Protein AF-A0A0R3WYU5-F1 (afdb_monomer)

Radius of gyration: 23.57 Å; Cα contacts (8 Å, |Δi|>4): 83; chains: 1; bounding box: 50×27×58 Å

Structure (mmCIF, N/CA/C/O backbone):
data_AF-A0A0R3WYU5-F1
#
_entry.id   AF-A0A0R3WYU5-F1
#
loop_
_atom_site.group_PDB
_atom_site.id
_atom_site.type_symbol
_atom_site.label_atom_id
_atom_site.label_alt_id
_atom_site.label_comp_id
_atom_site.label_asym_id
_atom_site.label_entity_id
_atom_site.label_seq_id
_atom_site.pdbx_PDB_ins_code
_atom_site.Cartn_x
_atom_site.Cartn_y
_atom_site.Cartn_z
_atom_site.occupancy
_atom_site.B_iso_or_equiv
_atom_site.auth_seq_id
_atom_site.auth_comp_id
_atom_site.auth_asym_id
_atom_site.auth_atom_id
_atom_site.pdbx_PDB_model_num
ATOM 1 N N . MET A 1 1 ? 11.705 -7.095 -1.842 1.00 72.31 1 MET A N 1
ATOM 2 C CA . MET A 1 1 ? 12.330 -8.289 -2.446 1.00 72.31 1 MET A CA 1
ATOM 3 C C . MET A 1 1 ? 13.499 -7.797 -3.272 1.00 72.31 1 MET A C 1
ATOM 5 O O . MET A 1 1 ? 13.320 -6.818 -3.985 1.00 72.31 1 MET A O 1
ATOM 9 N N . GLU A 1 2 ? 14.681 -8.388 -3.125 1.00 87.50 2 GLU A N 1
ATOM 10 C CA . GLU A 1 2 ? 15.815 -8.061 -3.996 1.00 87.50 2 GLU A CA 1
ATOM 11 C C . GLU A 1 2 ? 15.682 -8.835 -5.304 1.00 87.50 2 GLU A C 1
ATOM 13 O O . GLU A 1 2 ? 15.419 -10.037 -5.285 1.00 87.50 2 GLU A O 1
ATOM 18 N N . ALA A 1 3 ? 15.822 -8.134 -6.429 1.00 92.12 3 ALA A N 1
ATOM 19 C CA . ALA A 1 3 ? 15.705 -8.740 -7.752 1.00 92.12 3 ALA A CA 1
ATOM 20 C C . ALA A 1 3 ? 16.991 -9.452 -8.196 1.00 92.12 3 ALA A C 1
ATOM 22 O O . ALA A 1 3 ? 16.907 -10.430 -8.928 1.00 92.12 3 ALA A O 1
ATOM 23 N N . HIS A 1 4 ? 18.155 -8.985 -7.731 1.00 95.25 4 HIS A N 1
ATOM 24 C CA . HIS A 1 4 ? 19.462 -9.520 -8.105 1.00 95.25 4 HIS A CA 1
ATOM 25 C C . HIS A 1 4 ? 20.318 -9.847 -6.884 1.00 95.25 4 HIS A C 1
ATOM 27 O O . HIS A 1 4 ? 20.249 -9.161 -5.864 1.00 95.25 4 HIS A O 1
ATOM 33 N N . GLN A 1 5 ? 21.176 -10.854 -7.025 1.00 94.94 5 GLN A N 1
ATOM 34 C CA . GLN A 1 5 ? 22.285 -11.135 -6.117 1.00 94.94 5 GLN A CA 1
ATOM 35 C C . GLN A 1 5 ? 23.575 -10.528 -6.692 1.00 94.94 5 GLN A C 1
ATOM 37 O O . GLN A 1 5 ? 24.073 -10.949 -7.733 1.00 94.94 5 GLN A O 1
ATOM 42 N N . GLY A 1 6 ? 24.141 -9.532 -6.010 1.00 94.38 6 GLY A N 1
ATOM 43 C CA . GLY A 1 6 ? 25.345 -8.835 -6.477 1.00 94.38 6 GLY A CA 1
ATOM 44 C C . GLY A 1 6 ? 25.046 -7.617 -7.357 1.00 94.38 6 GLY A C 1
ATOM 45 O O . GLY A 1 6 ? 23.994 -6.990 -7.238 1.00 94.38 6 GLY A O 1
ATOM 46 N N . ARG A 1 7 ? 26.014 -7.204 -8.188 1.00 96.44 7 ARG A N 1
ATOM 47 C CA . ARG A 1 7 ? 25.910 -5.946 -8.946 1.00 96.44 7 ARG A CA 1
ATOM 48 C C . ARG A 1 7 ? 24.999 -6.080 -10.161 1.00 96.44 7 ARG A C 1
ATOM 50 O O . ARG A 1 7 ? 25.007 -7.093 -10.854 1.00 96.44 7 ARG A O 1
ATOM 57 N N . VAL A 1 8 ? 24.294 -4.995 -10.463 1.00 97.12 8 VAL A N 1
ATOM 58 C CA . VAL A 1 8 ? 23.585 -4.801 -11.731 1.00 97.12 8 VAL A CA 1
ATOM 59 C C . VAL A 1 8 ? 24.533 -4.121 -12.716 1.00 97.12 8 VAL A C 1
ATOM 61 O O . VAL A 1 8 ? 25.177 -3.132 -12.367 1.00 97.12 8 VAL A O 1
ATOM 64 N N . TRP A 1 9 ? 24.625 -4.647 -13.935 1.00 96.88 9 TRP A N 1
ATOM 65 C CA . TRP A 1 9 ? 25.558 -4.170 -14.963 1.00 96.88 9 TRP A CA 1
ATOM 66 C C . TRP A 1 9 ? 24.874 -3.507 -16.154 1.00 96.88 9 TRP A C 1
ATOM 68 O O . TRP A 1 9 ? 25.501 -2.713 -16.852 1.00 96.88 9 TRP A O 1
ATOM 78 N N . ALA A 1 10 ? 23.605 -3.828 -16.399 1.00 97.31 10 ALA A N 1
ATOM 79 C CA . ALA A 1 10 ? 22.866 -3.324 -17.547 1.00 97.31 10 ALA A CA 1
ATOM 80 C C . ALA A 1 10 ? 21.422 -2.982 -17.178 1.00 97.31 10 ALA A C 1
ATOM 82 O O . ALA A 1 10 ? 20.819 -3.631 -16.322 1.00 97.31 10 ALA A O 1
ATOM 83 N N . ILE A 1 11 ? 20.874 -1.990 -17.878 1.00 97.44 11 ILE A N 1
ATOM 84 C CA . ILE A 1 11 ? 19.464 -1.607 -17.850 1.00 97.44 11 ILE A CA 1
ATOM 85 C C . ILE A 1 11 ? 18.998 -1.308 -19.279 1.00 97.44 11 ILE A C 1
ATOM 87 O O . ILE A 1 11 ? 19.746 -0.722 -20.063 1.00 97.44 11 ILE A O 1
ATOM 91 N N . ALA A 1 12 ? 17.778 -1.714 -19.622 1.00 98.06 12 ALA A N 1
ATOM 92 C CA . ALA A 1 12 ? 17.149 -1.432 -20.909 1.00 98.06 12 ALA A CA 1
ATOM 93 C C . ALA A 1 12 ? 15.693 -1.005 -20.695 1.00 98.06 12 ALA A C 1
ATOM 95 O O . ALA A 1 12 ? 14.919 -1.739 -20.088 1.00 98.06 12 ALA A O 1
ATOM 96 N N . VAL A 1 13 ? 15.323 0.175 -21.187 1.00 97.56 13 VAL A N 1
ATOM 97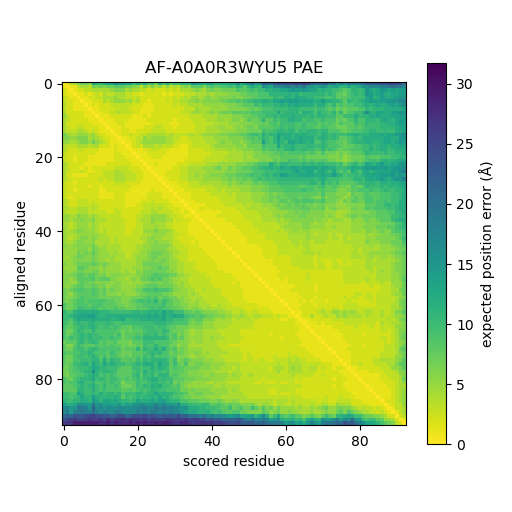 C CA . VAL A 1 13 ? 13.967 0.731 -21.046 1.00 97.56 13 VAL A CA 1
ATOM 98 C C . VAL A 1 13 ? 13.113 0.306 -22.239 1.00 97.56 13 VAL A C 1
ATOM 100 O O . VAL A 1 13 ? 13.600 0.303 -23.372 1.00 97.56 13 VAL A O 1
ATOM 103 N N . CYS A 1 14 ? 11.858 -0.070 -21.994 1.00 97.12 14 CYS A N 1
ATOM 104 C CA . CYS A 1 14 ? 10.923 -0.411 -23.062 1.00 97.12 14 CYS A CA 1
ATOM 105 C C . CYS A 1 14 ? 10.434 0.868 -23.757 1.00 97.12 14 CYS A C 1
ATOM 107 O O . CYS A 1 14 ? 10.161 1.867 -23.103 1.00 97.12 14 CYS A O 1
ATOM 109 N N . SER A 1 15 ? 10.320 0.853 -25.085 1.00 96.31 15 SER A N 1
ATOM 110 C CA . SER A 1 15 ? 9.884 2.025 -25.865 1.00 96.31 15 SER A CA 1
ATOM 111 C C . SER A 1 15 ? 8.387 2.328 -25.759 1.00 96.31 15 SER A C 1
ATOM 113 O O . SER A 1 15 ? 7.938 3.361 -26.242 1.00 96.31 15 SER A O 1
ATOM 115 N N . ASP A 1 16 ? 7.615 1.390 -25.222 1.00 95.31 16 ASP A N 1
ATOM 116 C CA . ASP A 1 16 ? 6.168 1.457 -25.022 1.00 95.31 16 ASP A CA 1
ATOM 117 C C . ASP A 1 16 ? 5.789 1.832 -23.579 1.00 95.31 16 ASP A C 1
ATOM 119 O O . ASP A 1 16 ? 4.640 1.640 -23.189 1.00 95.31 16 ASP A O 1
ATOM 123 N N . ASP A 1 17 ? 6.752 2.312 -22.784 1.00 91.88 17 ASP A N 1
ATOM 124 C CA . ASP A 1 17 ? 6.596 2.653 -21.364 1.00 91.88 17 ASP A CA 1
ATOM 125 C C . ASP A 1 17 ? 6.065 1.499 -20.487 1.00 91.88 17 ASP A C 1
ATOM 127 O O . ASP A 1 17 ? 5.654 1.700 -19.349 1.00 91.88 17 ASP A O 1
ATOM 131 N N . ALA A 1 18 ? 6.136 0.245 -20.950 1.00 95.38 18 ALA A N 1
ATOM 132 C CA . ALA A 1 18 ? 5.701 -0.904 -20.154 1.00 95.38 18 ALA A CA 1
ATOM 133 C C . ALA A 1 18 ? 6.598 -1.172 -18.928 1.00 95.38 18 ALA A C 1
ATOM 135 O O . ALA A 1 18 ? 6.229 -1.969 -18.058 1.00 95.38 18 ALA A O 1
ATOM 136 N N . GLY A 1 19 ? 7.781 -0.551 -18.866 1.00 96.62 19 GLY A N 1
ATOM 137 C CA . GLY A 1 19 ? 8.764 -0.716 -17.801 1.00 96.62 19 GLY A CA 1
ATOM 138 C C . GLY A 1 19 ? 10.200 -0.835 -18.317 1.00 96.62 19 GLY A C 1
ATOM 139 O O . GLY A 1 19 ? 10.559 -0.297 -19.367 1.00 96.62 19 GLY A O 1
ATOM 140 N N . PHE A 1 20 ? 11.048 -1.564 -17.594 1.00 97.75 20 PHE A N 1
ATOM 141 C CA . PHE A 1 20 ? 12.457 -1.760 -17.947 1.00 97.75 20 PHE A CA 1
ATOM 142 C C . PHE A 1 20 ? 12.987 -3.139 -17.540 1.00 97.75 20 PHE A C 1
ATOM 144 O O . PHE A 1 20 ? 12.437 -3.812 -16.675 1.00 97.75 20 PHE A O 1
ATOM 151 N N . TYR A 1 21 ? 14.087 -3.557 -18.158 1.00 97.75 21 TYR A N 1
ATOM 152 C CA . TYR A 1 21 ? 14.824 -4.773 -17.831 1.00 97.75 21 TYR A CA 1
ATOM 153 C C . TYR A 1 21 ? 16.158 -4.435 -17.172 1.00 97.75 21 TYR A C 1
ATOM 155 O O . TYR A 1 21 ? 16.793 -3.449 -17.546 1.00 97.75 21 TYR A O 1
ATOM 163 N N . THR A 1 22 ? 16.632 -5.282 -16.262 1.00 98.06 22 THR A N 1
ATOM 164 C CA . THR A 1 22 ? 17.984 -5.210 -15.686 1.00 98.06 22 THR A CA 1
ATOM 165 C C . THR A 1 22 ? 18.729 -6.526 -15.861 1.00 98.06 22 THR A C 1
ATOM 167 O O . THR A 1 22 ? 18.114 -7.591 -15.859 1.00 98.06 22 THR A O 1
ATOM 170 N N . GLY A 1 23 ? 20.054 -6.455 -16.014 1.00 97.81 23 GLY A N 1
ATOM 171 C CA . GLY A 1 23 ? 20.947 -7.617 -16.066 1.00 97.81 23 GLY A CA 1
ATOM 172 C C . GLY A 1 23 ? 21.965 -7.602 -14.924 1.00 97.81 23 GLY A C 1
ATOM 173 O O . GLY A 1 23 ? 22.634 -6.583 -14.712 1.00 97.81 23 GLY A O 1
ATOM 174 N N . GLY A 1 24 ? 22.082 -8.720 -14.204 1.00 97.44 24 GLY A N 1
ATOM 175 C CA . GLY A 1 24 ? 22.897 -8.854 -12.991 1.00 97.44 24 GLY A CA 1
ATOM 176 C C . GLY A 1 24 ? 24.146 -9.732 -13.130 1.00 97.44 24 GLY A C 1
ATOM 177 O O . GLY A 1 24 ? 24.296 -10.512 -14.070 1.00 97.44 24 GLY A O 1
ATOM 178 N N . GLU A 1 25 ? 25.057 -9.610 -12.161 1.00 97.19 25 GLU A N 1
ATOM 179 C CA . GLU A 1 25 ? 26.222 -10.494 -11.964 1.00 97.19 25 GLU A CA 1
ATOM 180 C C . GLU A 1 25 ? 25.820 -11.950 -11.689 1.00 97.19 25 GLU A C 1
ATOM 182 O O . GLU A 1 25 ? 26.556 -12.875 -12.021 1.00 97.19 25 GLU A O 1
ATOM 187 N N . ASP A 1 26 ? 24.619 -12.153 -11.152 1.00 96.75 26 ASP A N 1
ATOM 188 C CA . ASP A 1 26 ? 23.981 -13.452 -10.932 1.00 96.75 26 ASP A CA 1
ATOM 189 C C . ASP A 1 26 ? 23.489 -14.151 -12.213 1.00 96.75 26 ASP A C 1
ATOM 191 O O . ASP A 1 26 ? 22.821 -15.181 -12.132 1.00 96.75 26 ASP A O 1
ATOM 195 N N . ALA A 1 27 ? 23.821 -13.613 -13.392 1.00 96.31 27 ALA A N 1
ATOM 196 C CA . ALA A 1 27 ? 23.413 -14.119 -14.701 1.00 96.31 27 ALA A CA 1
ATOM 197 C C . ALA A 1 27 ? 21.887 -14.155 -14.917 1.00 96.31 27 ALA A C 1
ATOM 199 O O . ALA A 1 27 ? 21.391 -14.935 -15.733 1.00 96.31 27 ALA A O 1
ATOM 200 N N . THR A 1 28 ? 21.136 -13.295 -14.223 1.00 96.75 28 THR A N 1
ATOM 201 C CA . THR A 1 28 ? 19.686 -13.160 -14.407 1.00 96.75 28 THR A CA 1
ATOM 202 C C . THR A 1 28 ? 19.313 -11.886 -15.165 1.00 96.75 28 THR A C 1
ATOM 204 O O . THR A 1 28 ? 20.049 -10.893 -15.169 1.00 96.75 28 THR A O 1
ATOM 207 N N . ILE A 1 29 ? 18.147 -11.926 -15.817 1.00 96.94 29 ILE A N 1
ATOM 208 C CA . ILE A 1 29 ? 17.484 -10.759 -16.404 1.00 96.94 29 ILE A CA 1
ATOM 209 C C . ILE A 1 29 ? 16.139 -10.594 -15.701 1.00 96.94 29 ILE A C 1
ATOM 211 O O . ILE A 1 29 ? 15.324 -11.518 -15.705 1.00 96.94 29 ILE A O 1
ATOM 215 N N . CYS A 1 30 ? 15.896 -9.423 -15.122 1.00 96.81 30 CYS A N 1
ATOM 216 C CA . CYS A 1 30 ? 14.660 -9.116 -14.407 1.00 96.81 30 CYS A CA 1
ATOM 217 C C . CYS A 1 30 ? 13.865 -8.049 -15.153 1.00 96.81 30 CYS A C 1
ATOM 219 O O . CYS A 1 30 ? 14.436 -7.056 -15.596 1.00 96.81 30 CYS A O 1
ATOM 221 N N . PHE A 1 31 ? 12.550 -8.245 -15.274 1.00 97.00 31 PHE A N 1
ATOM 222 C CA . PHE A 1 31 ? 11.635 -7.243 -15.814 1.00 97.00 31 PHE A CA 1
ATOM 223 C C . PHE A 1 31 ? 10.939 -6.492 -14.678 1.00 97.00 31 PHE A C 1
ATOM 225 O O . PHE A 1 31 ? 10.327 -7.103 -13.801 1.00 97.00 31 PHE A O 1
ATOM 232 N N . PHE A 1 32 ? 11.006 -5.170 -14.732 1.00 96.44 32 PHE A N 1
ATOM 233 C CA . PHE A 1 32 ? 10.323 -4.242 -13.849 1.00 96.44 32 PHE A CA 1
ATOM 234 C C . PHE A 1 32 ? 9.222 -3.570 -14.643 1.00 96.44 32 PHE A C 1
ATOM 236 O O . PHE A 1 32 ? 9.482 -2.658 -15.425 1.00 96.44 32 PHE A O 1
ATOM 243 N N . LYS A 1 33 ? 7.997 -4.049 -14.450 1.00 96.44 33 LYS A N 1
ATOM 244 C CA . LYS A 1 33 ? 6.815 -3.462 -15.067 1.00 96.44 33 LYS A CA 1
ATOM 245 C C . LYS A 1 33 ? 6.528 -2.093 -14.452 1.00 96.44 33 LYS A C 1
ATOM 247 O O . LYS A 1 33 ? 6.595 -1.957 -13.231 1.00 96.44 33 LYS A O 1
ATOM 252 N N . ASP A 1 34 ? 6.151 -1.122 -15.275 1.00 96.56 34 ASP A N 1
ATOM 253 C CA . ASP A 1 34 ? 5.601 0.130 -14.767 1.00 96.56 34 ASP A CA 1
ATOM 254 C C . ASP A 1 34 ? 4.215 -0.124 -14.147 1.00 96.56 34 ASP A C 1
ATOM 256 O O . ASP A 1 34 ? 3.292 -0.639 -14.786 1.00 96.56 34 ASP A O 1
ATOM 260 N N . THR A 1 35 ? 4.093 0.183 -12.858 1.00 95.69 35 THR A N 1
ATOM 261 C CA . THR A 1 35 ? 2.841 0.112 -12.094 1.00 95.69 35 THR A CA 1
ATOM 262 C C . THR A 1 35 ? 2.521 1.450 -11.432 1.00 95.69 35 THR A C 1
ATOM 264 O O . THR A 1 35 ? 1.779 1.481 -10.454 1.00 95.69 35 THR A O 1
ATOM 267 N N . THR A 1 36 ? 3.101 2.552 -11.916 1.00 95.19 36 THR A N 1
ATOM 268 C CA . THR A 1 36 ? 2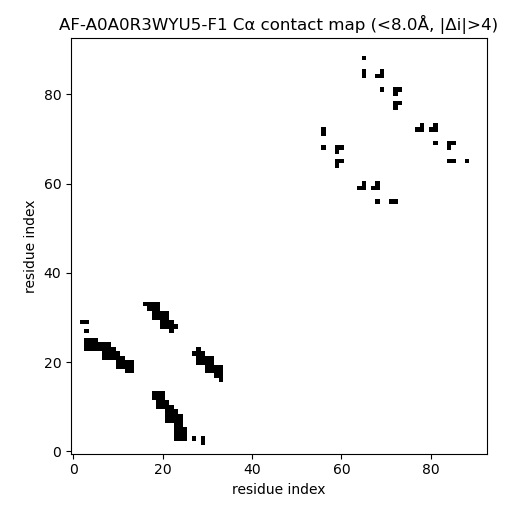.994 3.883 -11.301 1.00 95.19 36 THR A CA 1
ATOM 269 C C . THR A 1 36 ? 1.541 4.331 -11.198 1.00 95.19 36 THR A C 1
ATOM 271 O O . THR A 1 36 ? 1.088 4.649 -10.100 1.00 95.19 36 THR A O 1
ATOM 274 N N . ASP A 1 37 ? 0.791 4.269 -12.300 1.00 95.31 37 ASP A N 1
ATOM 275 C CA . ASP A 1 37 ? -0.614 4.693 -12.334 1.00 95.31 37 ASP A CA 1
ATOM 276 C C . ASP A 1 37 ? -1.517 3.787 -11.492 1.00 95.31 37 ASP A C 1
ATOM 278 O O . ASP A 1 37 ? -2.341 4.277 -10.725 1.00 95.31 37 ASP A O 1
ATOM 282 N N . ILE A 1 38 ? -1.307 2.468 -11.570 1.00 95.19 38 ILE A N 1
ATOM 283 C CA . ILE A 1 38 ? -2.062 1.481 -10.780 1.00 95.19 38 ILE A CA 1
ATOM 284 C C . ILE A 1 38 ? -1.856 1.750 -9.286 1.00 95.19 38 ILE A C 1
ATOM 286 O O . ILE A 1 38 ? -2.818 1.873 -8.534 1.00 95.19 38 ILE A O 1
ATOM 290 N N . ASN A 1 39 ? -0.603 1.917 -8.860 1.00 96.00 39 ASN A N 1
ATOM 291 C CA . ASN A 1 39 ? -0.281 2.208 -7.467 1.00 96.00 39 ASN A CA 1
ATOM 292 C C . ASN A 1 39 ? -0.827 3.577 -7.036 1.00 96.00 39 ASN A C 1
ATOM 294 O O . ASN A 1 39 ? -1.232 3.739 -5.887 1.00 96.00 39 ASN A O 1
ATOM 298 N N . ALA A 1 40 ? -0.821 4.581 -7.916 1.00 96.69 40 ALA A N 1
ATOM 299 C CA . ALA A 1 40 ? -1.382 5.895 -7.617 1.00 96.69 40 ALA A CA 1
ATOM 300 C C . ALA A 1 40 ? -2.902 5.822 -7.402 1.00 96.69 40 ALA A C 1
ATOM 302 O O . ALA A 1 40 ? -3.405 6.407 -6.441 1.00 96.69 40 ALA A O 1
ATOM 303 N N . GLU A 1 41 ? -3.614 5.072 -8.243 1.00 97.31 41 GLU A N 1
ATOM 304 C CA . GLU A 1 41 ? -5.056 4.848 -8.125 1.00 97.31 41 GLU A CA 1
ATOM 305 C C . GLU A 1 41 ? -5.405 4.042 -6.865 1.00 97.31 41 GLU A C 1
ATOM 307 O O . GLU A 1 41 ? -6.262 4.463 -6.087 1.00 97.31 41 GLU A O 1
ATOM 312 N N . GLU A 1 42 ? -4.687 2.948 -6.589 1.00 97.44 42 GLU A N 1
ATOM 313 C CA . GLU A 1 42 ? -4.859 2.159 -5.361 1.00 97.44 42 GLU A CA 1
ATOM 314 C C . GLU A 1 42 ? -4.592 2.997 -4.104 1.00 97.44 42 GLU A C 1
ATOM 316 O O . GLU A 1 42 ? -5.367 2.963 -3.147 1.00 97.44 42 GLU A O 1
ATOM 321 N N . ASN A 1 43 ? -3.530 3.805 -4.101 1.00 96.62 43 ASN A N 1
ATOM 322 C CA . ASN A 1 43 ? -3.231 4.699 -2.984 1.00 96.62 43 ASN A CA 1
ATOM 323 C C . ASN A 1 43 ? -4.315 5.765 -2.803 1.00 96.62 43 ASN A C 1
ATOM 325 O O . ASN A 1 43 ? -4.703 6.043 -1.668 1.00 96.62 43 ASN A O 1
ATOM 329 N N . ALA A 1 44 ? -4.823 6.349 -3.890 1.00 97.06 44 ALA A N 1
ATOM 330 C CA . ALA A 1 44 ? -5.915 7.314 -3.826 1.00 97.06 44 ALA A CA 1
ATOM 331 C C . ALA A 1 44 ? -7.185 6.681 -3.236 1.00 97.06 44 ALA A C 1
ATOM 333 O O . ALA A 1 44 ? -7.791 7.265 -2.335 1.00 97.06 44 ALA A O 1
ATOM 334 N N . ALA A 1 45 ? -7.537 5.467 -3.669 1.00 97.25 45 ALA A N 1
ATOM 335 C CA . ALA A 1 45 ? -8.675 4.719 -3.141 1.00 97.25 45 ALA A CA 1
ATOM 336 C C . ALA A 1 45 ? -8.509 4.395 -1.646 1.00 97.25 45 ALA A C 1
ATOM 338 O O . ALA A 1 45 ? -9.423 4.632 -0.857 1.00 97.25 45 ALA A O 1
ATOM 339 N N . ASN A 1 46 ? -7.322 3.939 -1.233 1.00 96.12 46 ASN A N 1
ATOM 340 C CA . ASN A 1 46 ? -7.009 3.649 0.169 1.00 96.12 46 ASN A CA 1
ATOM 341 C C . ASN A 1 46 ? -7.103 4.902 1.052 1.00 96.12 46 ASN A C 1
ATOM 343 O O . ASN A 1 46 ? -7.633 4.850 2.163 1.00 96.12 46 ASN A O 1
ATOM 347 N N . VAL A 1 47 ? -6.606 6.045 0.567 1.00 96.25 47 VAL A N 1
ATOM 348 C CA . VAL A 1 47 ? -6.712 7.328 1.276 1.00 96.25 47 VAL A CA 1
ATOM 349 C C . VAL A 1 47 ? -8.172 7.760 1.387 1.00 96.25 47 VAL A C 1
ATOM 351 O O . VAL A 1 47 ? -8.602 8.184 2.460 1.00 96.25 47 VAL A O 1
ATOM 354 N N . GLU A 1 48 ? -8.953 7.631 0.316 1.00 97.00 48 GLU A N 1
ATOM 355 C CA . GLU A 1 48 ? -10.377 7.964 0.330 1.00 97.00 48 GLU A CA 1
ATOM 356 C C . GLU A 1 48 ? -11.150 7.095 1.333 1.00 97.00 48 GLU A C 1
ATOM 358 O O . GLU A 1 48 ? -11.934 7.617 2.131 1.00 97.00 48 GLU A O 1
ATOM 363 N N . GLU A 1 49 ? -10.912 5.782 1.342 1.00 96.12 49 GLU A N 1
ATOM 364 C CA . GLU A 1 49 ? -11.527 4.858 2.296 1.00 96.12 49 GLU A CA 1
ATOM 365 C C . GLU A 1 49 ? -11.114 5.177 3.737 1.00 96.12 49 GLU A C 1
ATOM 367 O O . GLU A 1 49 ? -11.966 5.237 4.630 1.00 96.12 49 GLU A O 1
ATOM 372 N N . PHE A 1 50 ? -9.832 5.462 3.975 1.00 93.75 50 PHE A N 1
ATOM 373 C CA . PHE A 1 50 ? -9.341 5.873 5.288 1.00 93.75 50 PHE A CA 1
ATOM 374 C C . PHE A 1 50 ? -10.041 7.143 5.784 1.00 93.75 50 PHE A C 1
ATOM 376 O O . PHE A 1 50 ? -10.512 7.188 6.921 1.00 93.75 50 PHE A O 1
ATOM 383 N N . VAL A 1 51 ? -10.154 8.169 4.936 1.00 96.25 51 VAL A N 1
ATOM 384 C CA . VAL A 1 51 ? -10.823 9.429 5.291 1.00 96.25 51 VAL A CA 1
ATOM 385 C C . VAL A 1 51 ? -12.306 9.191 5.581 1.00 96.25 51 VAL A C 1
ATOM 387 O O . VAL A 1 51 ? -12.812 9.663 6.601 1.00 96.25 51 VAL A O 1
ATOM 390 N N . LYS A 1 52 ? -13.005 8.419 4.739 1.00 96.75 52 LYS A N 1
ATOM 391 C CA . LYS A 1 52 ? -14.428 8.089 4.933 1.00 96.75 52 LYS A CA 1
ATOM 392 C C . LYS A 1 52 ? -14.670 7.342 6.239 1.00 96.75 52 LYS A C 1
ATOM 394 O O . LYS A 1 52 ? -15.531 7.740 7.021 1.00 96.75 52 LYS A O 1
ATOM 399 N N . THR A 1 53 ? -13.910 6.281 6.487 1.00 94.19 53 THR A N 1
ATOM 400 C CA . THR A 1 53 ? -14.068 5.446 7.687 1.00 94.19 53 THR A CA 1
ATOM 401 C C . THR A 1 53 ? -13.691 6.198 8.960 1.00 94.19 53 THR A C 1
ATOM 403 O O . THR A 1 53 ? -14.350 6.032 9.988 1.00 94.19 53 THR A O 1
ATOM 406 N N . HIS A 1 54 ? -12.687 7.078 8.904 1.00 92.19 54 HIS A N 1
ATOM 407 C CA . HIS A 1 54 ? -12.345 7.950 10.023 1.00 92.19 54 HIS A CA 1
ATOM 408 C C . HIS A 1 54 ? -13.472 8.941 10.333 1.00 92.19 54 HIS A C 1
ATOM 410 O O . HIS A 1 54 ? -13.893 9.043 11.486 1.00 92.19 54 HIS A O 1
ATOM 416 N N . GLN A 1 55 ? -14.020 9.597 9.308 1.00 95.25 55 GLN A N 1
ATOM 417 C CA . GLN A 1 55 ? -15.145 10.516 9.471 1.00 95.25 55 GLN A CA 1
ATOM 418 C C . GLN A 1 55 ? -16.392 9.805 10.016 1.00 95.25 55 GLN A C 1
ATOM 420 O O . GLN A 1 55 ? -17.102 10.356 10.859 1.00 95.25 55 GLN A O 1
ATOM 425 N N . GLU A 1 56 ? -16.674 8.582 9.559 1.00 96.06 56 GLU A N 1
ATOM 426 C CA . GLU A 1 56 ? -17.774 7.766 10.078 1.00 96.06 56 GLU A CA 1
ATOM 427 C C . GLU A 1 56 ? -17.583 7.455 11.565 1.00 96.06 56 GLU A C 1
ATOM 429 O O . GLU A 1 56 ? -18.516 7.632 12.351 1.00 96.06 56 GLU A O 1
ATOM 434 N N . LEU A 1 57 ? -16.374 7.061 11.973 1.00 93.44 57 LEU A N 1
ATOM 435 C CA . LEU A 1 57 ? -16.062 6.798 13.374 1.00 93.44 57 LEU A CA 1
ATOM 436 C C . LEU A 1 57 ? -16.284 8.046 14.237 1.00 93.44 57 LEU A C 1
ATOM 438 O O . LEU A 1 57 ? -16.981 7.967 15.248 1.00 93.44 57 LEU A O 1
ATOM 442 N N . GLU A 1 58 ? -15.766 9.204 13.823 1.00 92.69 58 GLU A N 1
ATOM 443 C CA . GLU A 1 58 ? -15.981 10.467 14.540 1.00 92.69 58 GLU A CA 1
ATOM 444 C C . GLU A 1 58 ? -17.466 10.828 14.647 1.00 92.69 58 GLU A C 1
ATOM 446 O O . GLU A 1 58 ? -17.932 11.261 15.704 1.00 92.69 58 GLU A O 1
ATOM 451 N N . ASN A 1 59 ? -18.231 10.623 13.574 1.00 95.50 59 ASN A N 1
ATOM 452 C CA . ASN A 1 59 ? -19.668 10.873 13.572 1.00 95.50 59 ASN A CA 1
ATOM 453 C C . ASN A 1 59 ? -20.401 9.958 14.564 1.00 95.50 59 ASN A C 1
ATOM 455 O O . ASN A 1 59 ? -21.283 10.424 15.289 1.00 95.50 59 ASN A O 1
ATOM 459 N N . LEU A 1 60 ? -20.026 8.676 14.643 1.00 94.50 60 LEU A N 1
ATOM 460 C CA . LEU A 1 60 ? -20.597 7.728 15.604 1.00 94.50 60 LEU A CA 1
ATOM 461 C C . LEU A 1 60 ? -20.276 8.118 17.052 1.00 94.50 60 LEU A C 1
ATOM 463 O O . LEU A 1 60 ? -21.160 8.030 17.906 1.00 94.50 60 LEU A O 1
ATOM 467 N N . LEU A 1 61 ? -19.055 8.590 17.322 1.00 90.94 61 LEU A N 1
ATOM 468 C CA . LEU A 1 61 ? -18.647 9.066 18.648 1.00 90.94 61 LEU A CA 1
ATOM 469 C C . LEU A 1 61 ? -19.400 10.333 19.054 1.00 90.94 61 LEU A C 1
ATOM 471 O O . LEU A 1 61 ? -19.992 10.377 20.131 1.00 90.94 61 LEU A O 1
ATOM 475 N N . ARG A 1 62 ? -19.492 11.329 18.163 1.00 91.38 62 ARG A N 1
ATOM 476 C CA . ARG A 1 62 ? -20.288 12.550 18.398 1.00 91.38 62 ARG A CA 1
ATOM 477 C C . ARG A 1 62 ? -21.762 12.234 18.644 1.00 91.38 62 ARG A C 1
ATOM 47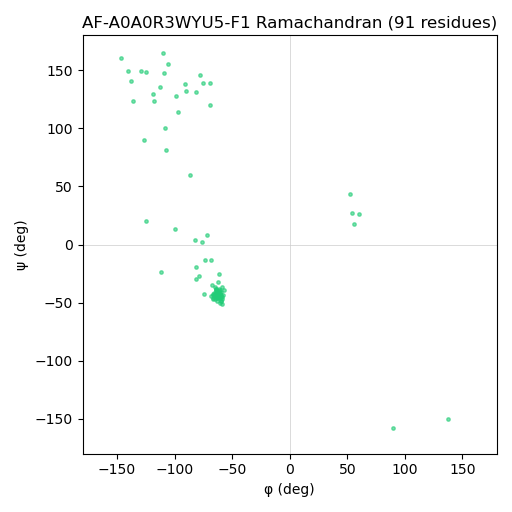9 O O . ARG A 1 62 ? -22.403 12.870 19.476 1.00 91.38 62 ARG A O 1
ATOM 486 N N . GLY A 1 63 ? -22.291 11.235 17.941 1.00 92.81 63 GLY A N 1
ATOM 487 C CA . GLY A 1 63 ? -23.648 10.726 18.122 1.00 92.81 63 GLY A CA 1
ATOM 488 C C . GLY A 1 63 ? -23.846 9.834 19.352 1.00 92.81 63 GLY A C 1
ATOM 489 O O . GLY A 1 63 ? -24.946 9.307 19.515 1.00 92.81 63 GLY A O 1
ATOM 490 N N . LYS A 1 64 ? -22.814 9.623 20.187 1.00 89.81 64 LYS A N 1
ATOM 491 C CA . LYS A 1 64 ? -22.811 8.712 21.349 1.00 89.81 64 LYS A CA 1
ATOM 492 C C . LYS A 1 64 ? -23.225 7.273 21.005 1.00 89.81 64 LYS A C 1
ATOM 494 O O . LYS A 1 64 ? -23.743 6.532 21.839 1.00 89.81 64 LYS A O 1
ATOM 499 N N . GLN A 1 65 ? -23.009 6.846 19.76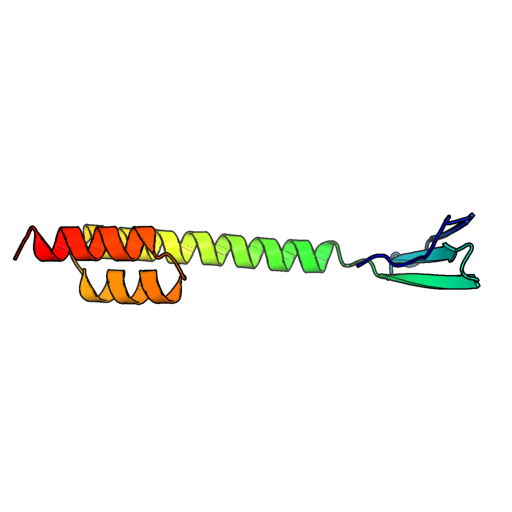0 1.00 92.62 65 GLN A N 1
ATOM 500 C CA . GLN A 1 65 ? -23.331 5.498 19.283 1.00 92.62 65 GLN A CA 1
ATOM 501 C C . GLN A 1 65 ? -22.175 4.529 19.570 1.00 92.62 65 GLN A C 1
ATOM 503 O O . GLN A 1 65 ? -21.619 3.910 18.659 1.00 92.62 65 GLN A O 1
ATOM 508 N N . TYR A 1 66 ? -21.826 4.374 20.849 1.00 90.44 66 TYR A N 1
ATOM 509 C CA . TYR A 1 66 ? -20.611 3.685 21.299 1.00 90.44 66 TYR A CA 1
ATOM 510 C C . TYR A 1 66 ? -20.492 2.234 20.810 1.00 90.44 66 TYR A C 1
ATOM 512 O O . TYR A 1 66 ? -19.426 1.828 20.367 1.00 90.44 66 TYR A O 1
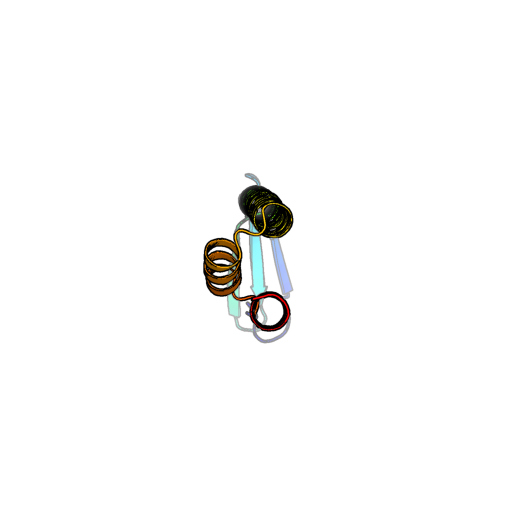ATOM 520 N N . VAL A 1 67 ? -21.583 1.459 20.776 1.00 92.19 67 VAL A N 1
ATOM 521 C CA . VAL A 1 67 ? -21.555 0.060 20.287 1.00 92.19 67 VAL A CA 1
ATOM 522 C C . VAL A 1 67 ? -21.183 -0.026 18.801 1.00 92.19 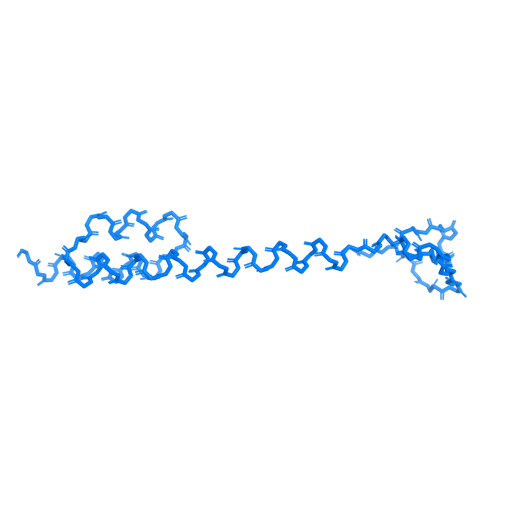67 VAL A C 1
ATOM 524 O O . VAL A 1 67 ? -20.470 -0.939 18.379 1.00 92.19 67 VAL A O 1
ATOM 527 N N . ARG A 1 68 ? -21.670 0.918 17.986 1.00 93.50 68 ARG A N 1
ATOM 528 C CA . ARG A 1 68 ? -21.355 0.971 16.551 1.00 93.50 68 ARG A CA 1
ATOM 529 C C . ARG A 1 68 ? -19.933 1.473 16.331 1.00 93.50 68 ARG A C 1
ATOM 531 O O . ARG A 1 68 ? -19.217 0.869 15.538 1.00 93.50 68 ARG A O 1
ATOM 538 N N . ALA A 1 69 ? -19.524 2.501 17.074 1.00 94.38 69 ALA A N 1
ATOM 539 C CA . ALA A 1 69 ? -18.160 3.016 17.046 1.00 94.38 69 ALA A CA 1
ATOM 540 C C . ALA A 1 69 ? -17.141 1.935 17.449 1.00 94.38 69 ALA A C 1
ATOM 542 O O . ALA A 1 69 ? -16.165 1.728 16.738 1.00 94.38 69 ALA A O 1
ATOM 543 N N . LEU A 1 70 ? -17.415 1.168 18.511 1.00 94.00 70 LEU A N 1
ATOM 544 C CA . LEU A 1 70 ? -16.571 0.061 18.969 1.00 94.00 70 LEU A CA 1
ATOM 545 C C . LEU A 1 70 ? -16.426 -1.020 17.892 1.00 94.00 70 LEU A C 1
ATOM 547 O O . LEU A 1 70 ? -15.322 -1.464 17.589 1.00 94.00 70 LEU A O 1
ATOM 551 N N . ARG A 1 71 ? -17.540 -1.420 17.265 1.00 94.75 71 ARG A N 1
ATOM 552 C CA . ARG A 1 71 ? -17.514 -2.398 16.169 1.00 94.75 71 ARG A CA 1
ATOM 553 C C . ARG A 1 71 ? -16.681 -1.900 14.990 1.00 94.75 71 ARG A C 1
ATOM 555 O O . ARG A 1 71 ? -15.960 -2.693 14.392 1.00 94.75 71 ARG A O 1
ATOM 562 N N . LEU A 1 72 ? -16.807 -0.621 14.639 1.00 94.50 72 LEU A N 1
ATOM 563 C CA . LEU A 1 72 ? -16.046 -0.022 13.549 1.00 94.50 72 LEU A CA 1
ATOM 564 C C . LEU A 1 72 ? -14.553 0.066 13.898 1.00 94.50 72 LEU A C 1
ATOM 566 O O . LEU A 1 72 ? -13.730 -0.340 13.089 1.00 94.50 72 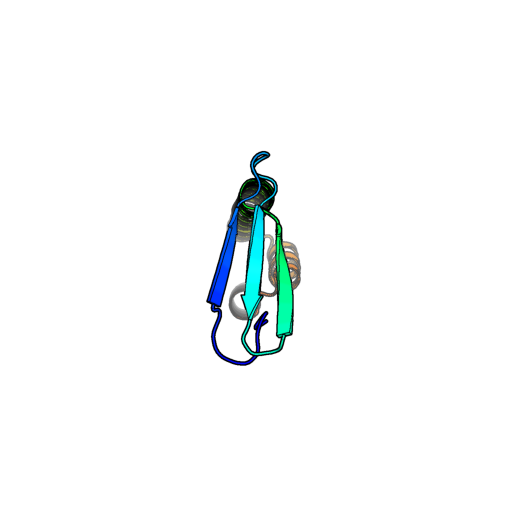LEU A O 1
ATOM 570 N N . ALA A 1 73 ? -14.197 0.486 15.114 1.00 94.56 73 ALA A N 1
ATOM 571 C CA . ALA A 1 73 ? -12.807 0.568 15.569 1.00 94.56 73 ALA A CA 1
ATOM 572 C C . ALA A 1 73 ? -12.089 -0.795 15.559 1.00 94.56 73 ALA A C 1
ATOM 574 O O . ALA A 1 73 ? -10.937 -0.870 15.133 1.00 94.56 73 ALA A O 1
ATOM 575 N N . VAL A 1 74 ? -12.783 -1.878 15.937 1.00 94.69 74 VAL A N 1
ATOM 576 C CA . VAL A 1 74 ? -12.250 -3.250 15.835 1.00 94.69 74 VAL A CA 1
ATOM 577 C C . VAL A 1 74 ? -12.059 -3.664 14.376 1.00 94.69 74 VAL A C 1
ATOM 579 O O . VAL A 1 74 ? -11.031 -4.238 14.037 1.00 94.69 74 VAL A O 1
ATOM 582 N N . LYS A 1 75 ? -13.020 -3.360 13.493 1.00 94.00 75 LYS A N 1
ATOM 583 C CA . LYS A 1 75 ? -12.887 -3.654 12.054 1.00 94.00 75 LYS A CA 1
ATOM 584 C C . LYS A 1 75 ? -11.717 -2.914 11.404 1.00 94.00 75 LYS A C 1
ATOM 586 O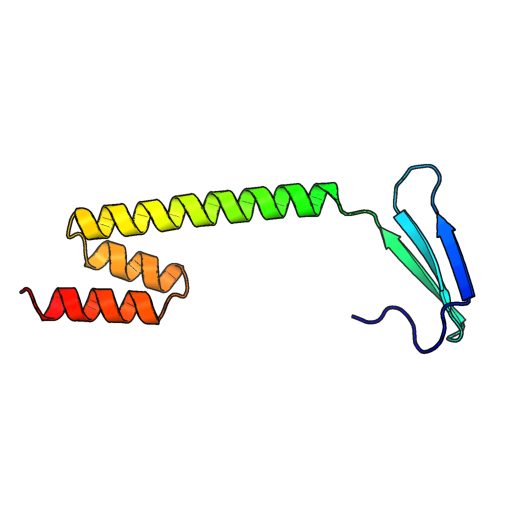 O . LYS A 1 75 ? -11.127 -3.445 10.475 1.00 94.00 75 LYS A O 1
ATOM 591 N N . LEU A 1 76 ? -11.410 -1.710 11.884 1.00 93.00 76 LEU A N 1
ATOM 592 C CA . LEU A 1 76 ? -10.290 -0.893 11.414 1.00 93.00 76 LEU A CA 1
ATOM 593 C C . LEU A 1 76 ? -8.943 -1.276 12.056 1.00 93.00 76 LEU A C 1
ATOM 595 O O . LEU A 1 76 ? -7.962 -0.578 11.817 1.00 93.00 76 LEU A O 1
ATOM 599 N N . ASP A 1 77 ? -8.901 -2.327 12.883 1.00 93.25 77 ASP A N 1
ATOM 600 C CA . ASP A 1 77 ? -7.715 -2.779 13.623 1.00 93.25 77 ASP A CA 1
ATOM 601 C C . ASP A 1 77 ? -7.040 -1.657 14.438 1.00 93.25 77 ASP A C 1
ATOM 603 O O . ASP A 1 77 ? -5.823 -1.477 14.443 1.00 93.25 77 ASP A O 1
ATOM 607 N N . LYS A 1 78 ? -7.855 -0.842 15.128 1.00 90.75 78 LYS A N 1
ATOM 608 C CA . LYS A 1 78 ? -7.387 0.275 15.967 1.00 90.75 78 LYS A CA 1
ATOM 609 C C . LYS A 1 78 ? -7.555 -0.048 17.455 1.00 90.75 78 LYS A C 1
ATOM 611 O O . LYS A 1 78 ? -8.528 0.402 18.071 1.00 90.75 78 LYS A O 1
ATOM 616 N N . PRO A 1 79 ? -6.623 -0.801 18.073 1.00 93.25 79 PRO A N 1
ATOM 617 C CA . PRO A 1 79 ? -6.768 -1.271 19.452 1.00 93.25 79 PRO A CA 1
ATOM 618 C C . PRO A 1 79 ? -6.800 -0.128 20.475 1.00 93.25 79 PRO A C 1
ATOM 620 O O . PRO A 1 79 ? -7.615 -0.161 21.394 1.00 93.25 7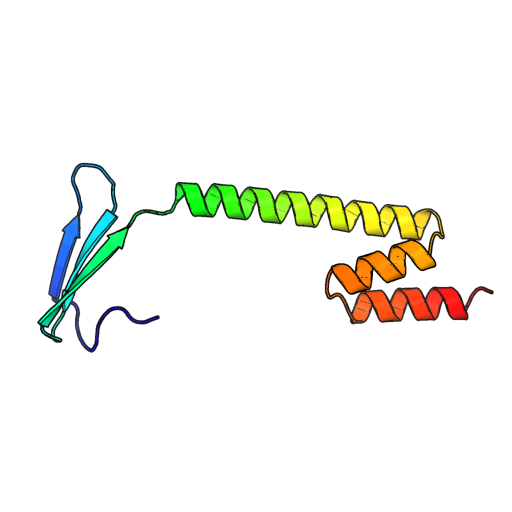9 PRO A O 1
ATOM 623 N N . GLN A 1 80 ? -5.988 0.917 20.284 1.00 93.94 80 GLN A N 1
ATOM 624 C CA . GLN A 1 80 ? -5.968 2.083 21.175 1.00 93.94 80 GLN A CA 1
ATOM 625 C C . GLN A 1 80 ? -7.310 2.833 21.164 1.00 93.94 80 GLN A C 1
ATOM 627 O O . GLN A 1 80 ? -7.892 3.070 22.218 1.00 93.94 80 GLN A O 1
ATOM 632 N N . GLN A 1 81 ? -7.853 3.128 19.978 1.00 90.38 81 GLN A N 1
ATOM 633 C CA . GLN A 1 81 ? -9.168 3.772 19.863 1.00 90.38 81 GLN A CA 1
ATOM 634 C C . GLN A 1 81 ? -10.289 2.878 20.400 1.00 90.38 81 GLN A C 1
ATOM 636 O O . GLN A 1 81 ? -11.200 3.356 21.063 1.00 90.38 81 GLN A O 1
ATOM 641 N N . THR A 1 82 ? -10.216 1.568 20.159 1.00 93.75 82 THR A N 1
ATOM 642 C CA . THR A 1 82 ? -11.177 0.606 20.720 1.00 93.75 82 THR A CA 1
ATOM 643 C C . THR A 1 82 ? -11.194 0.670 22.251 1.00 93.75 82 THR A C 1
ATOM 645 O O . THR A 1 82 ? -12.268 0.679 22.854 1.00 93.75 82 THR A O 1
ATOM 648 N N . PHE A 1 83 ? -10.020 0.755 22.883 1.00 92.94 83 PHE A N 1
ATOM 649 C CA . PHE A 1 83 ? -9.889 0.897 24.332 1.00 92.94 83 PHE A CA 1
ATOM 650 C C . PHE A 1 83 ? -10.471 2.221 24.844 1.00 92.94 83 PHE A C 1
ATOM 652 O O . PHE A 1 83 ? -11.238 2.207 25.804 1.00 92.94 83 PHE A O 1
ATOM 659 N N . GLU A 1 84 ? -10.174 3.340 24.184 1.00 91.38 84 GLU A N 1
ATOM 660 C CA . GLU A 1 84 ? -10.704 4.664 24.546 1.00 91.38 84 GLU A CA 1
ATOM 661 C C . GLU A 1 84 ? -12.239 4.696 24.508 1.00 91.38 84 GLU A C 1
ATOM 663 O O . GLU A 1 84 ? -12.875 5.140 25.464 1.00 91.38 84 GLU A O 1
ATOM 668 N N . ILE A 1 85 ? -12.845 4.129 23.459 1.00 90.88 85 ILE A N 1
ATOM 669 C CA . ILE A 1 85 ? -14.307 4.026 23.317 1.00 90.88 85 ILE A CA 1
ATOM 670 C C . ILE A 1 85 ? -14.910 3.185 24.445 1.00 90.88 85 ILE A C 1
ATOM 672 O O . ILE A 1 85 ? -15.966 3.522 24.983 1.00 90.88 85 ILE A O 1
ATOM 676 N N . LEU A 1 86 ? -14.253 2.079 24.805 1.00 92.19 86 LEU A N 1
ATOM 677 C CA . LEU A 1 86 ? -14.704 1.211 25.889 1.00 92.19 86 LEU A CA 1
ATOM 678 C C . LEU A 1 86 ? -14.630 1.923 27.246 1.00 92.19 86 LEU A C 1
ATOM 680 O O . LEU A 1 86 ? -15.551 1.793 28.049 1.00 92.19 86 LEU A O 1
ATOM 684 N N . GLN A 1 87 ? -13.562 2.682 27.504 1.00 90.44 87 GLN A N 1
ATOM 685 C CA . GLN A 1 87 ? -13.443 3.478 28.723 1.00 90.44 87 GLN A CA 1
ATOM 686 C C . GLN A 1 87 ? -14.527 4.548 28.800 1.00 90.44 87 GLN A C 1
ATOM 688 O O . GLN A 1 87 ? -15.169 4.676 29.838 1.00 90.44 87 GLN A O 1
ATOM 693 N N . GLU A 1 88 ? -14.767 5.282 27.715 1.00 85.31 88 GLU A N 1
ATOM 694 C CA . GLU A 1 88 ? -15.807 6.311 27.677 1.00 85.31 88 GLU A CA 1
ATOM 695 C C . GLU A 1 88 ? -17.196 5.709 27.939 1.00 85.31 88 GLU A C 1
ATOM 697 O O . GLU A 1 88 ? -17.948 6.227 28.762 1.00 85.31 88 GLU A O 1
ATOM 702 N N . PHE A 1 89 ? -17.496 4.558 27.331 1.00 85.50 89 PHE A N 1
ATOM 703 C CA . PHE A 1 89 ? -18.740 3.824 27.569 1.00 85.50 89 PHE A CA 1
ATOM 704 C C . PHE A 1 89 ? -18.905 3.369 29.028 1.00 85.50 89 PHE A C 1
ATOM 706 O O . PHE A 1 89 ? -20.006 3.406 29.565 1.00 85.50 89 PHE A O 1
ATOM 713 N N . LEU A 1 90 ? -17.827 2.935 29.686 1.00 84.88 90 LEU A N 1
ATOM 714 C CA . LEU A 1 90 ? -17.871 2.480 31.082 1.00 84.88 90 LEU A CA 1
ATOM 715 C C . LEU A 1 90 ? -17.906 3.635 32.095 1.00 84.88 90 LEU A C 1
ATOM 717 O O . LEU A 1 90 ? -18.408 3.454 33.204 1.00 84.88 90 LEU A O 1
ATOM 721 N N . LEU A 1 91 ? -17.359 4.802 31.744 1.00 75.81 91 LEU A N 1
ATOM 722 C CA . LEU A 1 91 ? -17.322 5.992 32.601 1.00 75.81 91 LEU A CA 1
ATOM 723 C C . LEU A 1 91 ? -18.635 6.794 32.569 1.00 75.81 91 LEU A C 1
ATOM 725 O O . LEU A 1 91 ? -18.894 7.558 33.500 1.00 75.81 91 LEU A O 1
ATOM 729 N N . PHE A 1 92 ? -19.474 6.597 31.549 1.00 64.88 92 PHE A N 1
ATOM 730 C CA . PHE A 1 92 ? -20.797 7.213 31.421 1.00 64.88 92 PHE A CA 1
ATOM 731 C C . PHE A 1 92 ? -21.874 6.131 31.181 1.00 64.88 92 PHE A C 1
ATOM 733 O O . PHE A 1 92 ? -22.126 5.801 30.021 1.00 64.88 92 PHE A O 1
ATOM 740 N N . PRO A 1 93 ? -22.488 5.564 32.246 1.00 55.62 93 PRO A N 1
ATOM 741 C CA . PRO A 1 93 ? -23.555 4.567 32.117 1.00 55.62 93 PRO A CA 1
ATOM 742 C C . PRO A 1 93 ? -24.840 5.124 31.486 1.00 55.62 93 PRO A C 1
ATOM 744 O O . PRO A 1 93 ? -25.117 6.338 31.639 1.00 55.62 93 PRO A O 1
#

Secondary structure (DSSP, 8-state):
--S-SS-EEEEEE-TTSSEEEEEETTS-EEEEE--HHHHHHHHHHHHHHHHHHHHHHHHHHHTT-HHHHHHHHHHTT-HHHHHHHHHHHHH--

InterPro domains:
  IPR013934 U3 small nucleolar RNA-associated protein 13, C-terminal [PF08625] (55-90)

Sequence (93 aa):
MEAHQGRVWAIAVCSDDAGFYTGGEDATICFFKDTTDINAEENAANVEEFVKTHQELENLLRGKQYVRALRLAVKLDKPQQTFEILQEFLLFP

Nearest PDB structures (foldseek):
  7mq9-assembly1_LR  TM=7.525E-01  e=3.213E-05  Homo sapiens
  6rxt-assembly1_UM  TM=7.893E-01  e=6.748E-04  Thermochaetoides thermophila
  6zqb-assembly1_UM  TM=8.000E-01  e=2.806E-03  Saccharomyces cerevisiae S288C

pLDDT: mean 93.38, std 6.43, range [55.62, 98.06]

Solvent-accessible surface area (backbone atoms only — not comparable to full-atom values): 5384 Å² total; per-residue (Å²): 134,82,93,63,62,76,56,74,79,46,76,49,75,47,95,80,66,58,27,36,37,39,33,32,72,65,78,47,77,47,78,45,68,60,51,65,67,60,50,50,52,52,50,50,50,53,51,52,50,52,53,52,53,50,53,50,41,52,50,27,53,77,66,68,36,53,74,60,29,40,53,50,28,56,75,68,71,34,66,68,61,30,49,53,51,50,49,54,52,70,75,53,125

Mean predicted aligned error: 5.91 Å

Foldseek 3Di:
DDPDDADWDDKAADPVQQFIWIQYPRRDIDTDGDCPVVVVVVVVVVVVVVVVLVVVLVVCVVVVVLVVSLVSCVVVVNVPSNVVSVVVVVVPD

Organism: Hydatigena taeniaeformis (NCBI:txid6205)